Protein AF-A0A8J4RIU4-F1 (afdb_monomer_lite)

InterPro domains:
  IPR006687 Small GTPase superfamily, SAR1-type [PTHR45684] (23-136)
  IPR006689 Small GTPase superfamily, ARF/SAR type [PF00025] (23-135)
  IPR006689 Small GTPase superfamily, ARF/SAR type [PR00328] (21-46)
  IPR006689 Small GTPase superfamily, ARF/SAR type [PR00328] (109-133)
  IPR027417 P-loop containing nucleoside triphosphate hydrolase [G3DSA:3.40.50.300] (17-136)

Sequence (136 aa):
MLLPSIPYLIHGVLVIAQYFVLEVWRDYGAKMDAVVYIVDATRANEQFLRPRRDLNDLLSDEAFANLPFLILCTTQSFDYPEEELCSLLNLTNVTTGKDLLELAIANVHPLEVFVAEKYNTKEYLRGFRWLSHYIK

Structure (mmCIF, N/CA/C/O backbone):
data_AF-A0A8J4RIU4-F1
#
_entry.id   AF-A0A8J4RIU4-F1
#
loop_
_atom_site.group_PDB
_atom_site.id
_atom_site.type_symbol
_atom_site.label_atom_id
_atom_site.label_alt_id
_atom_site.label_comp_id
_atom_site.label_asym_id
_atom_site.label_entity_id
_atom_site.label_seq_id
_atom_site.pdbx_PDB_ins_code
_atom_site.Cartn_x
_atom_site.Cartn_y
_atom_site.Cartn_z
_atom_site.occupancy
_atom_site.B_iso_or_equiv
_atom_site.auth_seq_id
_atom_site.auth_comp_id
_atom_site.auth_asym_id
_atom_site.auth_atom_id
_atom_site.pdbx_PDB_model_num
ATOM 1 N N . MET A 1 1 ? -18.716 -1.366 3.163 1.00 42.16 1 MET A N 1
ATOM 2 C CA . MET A 1 1 ? -18.201 -1.843 1.865 1.00 42.16 1 MET A CA 1
ATOM 3 C C . MET A 1 1 ? -17.633 -3.237 2.084 1.00 42.16 1 MET A C 1
ATOM 5 O O . MET A 1 1 ? -16.804 -3.387 2.975 1.00 42.16 1 MET A O 1
ATOM 9 N N . LEU A 1 2 ? -18.168 -4.264 1.418 1.00 48.72 2 LEU A N 1
ATOM 10 C CA . LEU A 1 2 ? -17.555 -5.596 1.426 1.00 48.72 2 LEU A CA 1
ATOM 11 C C . LEU A 1 2 ? -16.359 -5.521 0.476 1.00 48.72 2 LEU A C 1
ATOM 13 O O . LEU A 1 2 ? -16.534 -5.111 -0.670 1.00 48.72 2 LEU A O 1
ATOM 17 N N . LEU A 1 3 ? -15.159 -5.823 0.968 1.00 52.50 3 LEU A N 1
ATOM 18 C CA . LEU A 1 3 ? -13.986 -5.916 0.105 1.00 52.50 3 LEU A CA 1
ATOM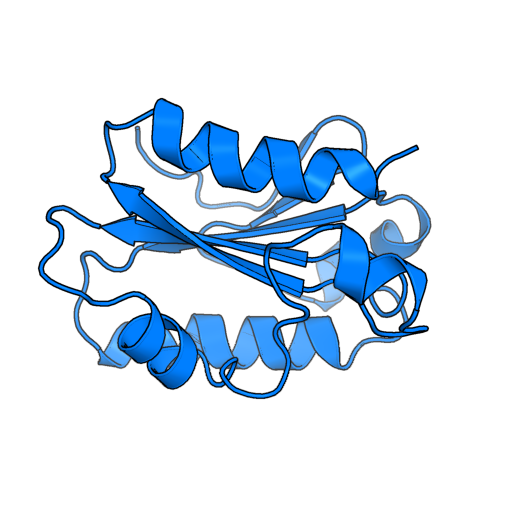 19 C C . LEU A 1 3 ? -14.227 -7.065 -0.890 1.00 52.50 3 LEU A C 1
ATOM 21 O O . LEU A 1 3 ? -14.633 -8.148 -0.456 1.00 52.50 3 LEU A O 1
ATOM 25 N N . PRO A 1 4 ? -14.059 -6.847 -2.202 1.00 52.06 4 PRO A N 1
ATOM 26 C CA . PRO A 1 4 ? -14.248 -7.903 -3.187 1.00 52.06 4 PRO A CA 1
ATOM 27 C C . PRO A 1 4 ? -13.210 -9.016 -2.980 1.00 52.06 4 PRO A C 1
ATOM 29 O O . PRO A 1 4 ? -12.050 -8.759 -2.666 1.00 52.06 4 PRO A O 1
ATOM 32 N N . SER A 1 5 ? -13.638 -10.266 -3.154 1.00 57.66 5 SER A N 1
ATOM 33 C CA . SER A 1 5 ? -12.817 -11.456 -2.883 1.00 57.66 5 SER A CA 1
ATOM 34 C C . SER A 1 5 ? -11.766 -11.765 -3.957 1.00 57.66 5 SER A C 1
ATOM 36 O O . SER A 1 5 ? -10.950 -12.660 -3.756 1.00 57.66 5 SER A O 1
ATOM 38 N N . ILE A 1 6 ? -11.788 -11.059 -5.091 1.00 67.69 6 ILE A N 1
ATOM 39 C CA . ILE A 1 6 ? -10.930 -11.306 -6.260 1.00 67.69 6 ILE A CA 1
ATOM 40 C C . ILE A 1 6 ? -10.153 -10.018 -6.565 1.00 67.69 6 ILE A C 1
ATOM 42 O O . ILE A 1 6 ? -10.779 -8.954 -6.539 1.00 67.69 6 ILE A O 1
ATOM 46 N N . PRO A 1 7 ? -8.837 -10.078 -6.861 1.00 75.00 7 PRO A N 1
ATOM 47 C CA . PRO A 1 7 ? -8.100 -8.906 -7.310 1.00 75.00 7 PRO A CA 1
ATOM 48 C C . PRO A 1 7 ? -8.664 -8.362 -8.625 1.00 75.00 7 PRO A C 1
ATOM 50 O O . PRO A 1 7 ? -9.202 -9.110 -9.444 1.00 75.00 7 PRO A O 1
ATOM 53 N N . TYR A 1 8 ? -8.556 -7.057 -8.836 1.00 80.25 8 TYR A N 1
ATOM 54 C CA . TYR A 1 8 ? -9.084 -6.406 -10.033 1.00 80.25 8 TYR A CA 1
ATOM 55 C C . TYR A 1 8 ? -8.164 -5.281 -10.500 1.00 80.25 8 TYR A C 1
ATOM 57 O O . TYR A 1 8 ? -7.464 -4.654 -9.705 1.00 80.25 8 TYR A O 1
ATOM 65 N N . LEU A 1 9 ? -8.175 -5.040 -11.812 1.00 75.88 9 LEU A N 1
ATOM 66 C CA . LEU A 1 9 ? -7.394 -3.993 -12.458 1.00 75.88 9 LEU A CA 1
ATOM 67 C C . LEU A 1 9 ? -8.271 -2.748 -12.649 1.00 75.88 9 LEU A C 1
ATOM 69 O O . LEU A 1 9 ? -9.304 -2.818 -13.316 1.00 75.88 9 LEU A O 1
ATOM 73 N N . ILE A 1 10 ? -7.860 -1.607 -12.099 1.00 80.06 10 ILE A N 1
ATOM 74 C CA . ILE A 1 10 ? -8.480 -0.302 -12.365 1.00 80.06 10 ILE A CA 1
ATOM 75 C C . ILE A 1 10 ? -7.431 0.596 -12.996 1.00 80.06 10 ILE A C 1
ATOM 77 O O . ILE A 1 10 ? -6.504 1.000 -12.309 1.00 80.06 10 ILE A O 1
ATOM 81 N N . HIS A 1 11 ? -7.600 0.941 -14.276 1.00 81.19 11 HIS A N 1
ATOM 82 C CA . HIS A 1 11 ? -6.711 1.879 -14.979 1.00 81.19 11 HIS A CA 1
ATOM 83 C C . HIS A 1 11 ? -5.214 1.560 -14.766 1.00 81.19 11 HIS A C 1
ATOM 85 O O . HIS A 1 11 ? -4.457 2.436 -14.378 1.00 81.19 11 HIS A O 1
ATOM 91 N N . GLY A 1 12 ? -4.816 0.291 -14.929 1.00 78.81 12 GLY A N 1
ATOM 92 C CA . GLY A 1 12 ? -3.423 -0.145 -14.735 1.00 78.81 12 GLY A CA 1
ATOM 93 C C . GLY A 1 12 ? -3.008 -0.400 -13.279 1.00 78.81 12 GLY A C 1
ATOM 94 O O . GLY A 1 12 ? -1.948 -0.964 -13.035 1.00 78.81 12 GLY A O 1
ATOM 95 N N . VAL A 1 13 ? -3.851 -0.091 -12.293 1.00 82.62 13 VAL A N 1
ATOM 96 C CA . VAL A 1 13 ? -3.585 -0.383 -10.877 1.00 82.62 13 VAL A CA 1
ATOM 97 C C . VAL A 1 13 ? -4.179 -1.733 -10.490 1.00 82.62 13 VAL A C 1
ATOM 99 O O . VAL A 1 13 ? -5.387 -1.948 -10.635 1.00 82.62 13 VAL A O 1
ATOM 102 N N . LEU A 1 14 ? -3.350 -2.636 -9.962 1.00 84.06 14 LEU A N 1
ATOM 103 C CA . LEU A 1 14 ? -3.808 -3.901 -9.387 1.00 84.06 14 LEU A CA 1
ATOM 104 C C . LEU A 1 14 ? -4.245 -3.695 -7.940 1.00 84.06 14 LEU A C 1
ATOM 106 O O . LEU A 1 14 ? -3.421 -3.359 -7.094 1.00 84.06 14 LEU A O 1
ATOM 110 N N . VAL A 1 15 ? -5.518 -3.948 -7.638 1.00 83.50 15 VAL A N 1
ATOM 111 C CA . VAL A 1 15 ? -6.039 -3.898 -6.267 1.00 83.50 15 VAL A CA 1
ATOM 112 C C . VAL A 1 15 ? -6.263 -5.312 -5.738 1.00 83.50 15 VAL A C 1
ATOM 114 O O . VAL A 1 15 ? -7.016 -6.086 -6.329 1.00 83.50 15 VAL A O 1
ATOM 117 N N . ILE A 1 16 ? -5.636 -5.640 -4.608 1.00 82.50 16 ILE A N 1
ATOM 118 C CA . ILE A 1 16 ? -5.697 -6.940 -3.924 1.00 82.50 16 ILE A CA 1
ATOM 119 C C . ILE A 1 16 ? -6.322 -6.729 -2.543 1.00 82.50 16 ILE A C 1
ATOM 121 O O . ILE A 1 16 ? -5.920 -5.809 -1.845 1.00 82.50 16 ILE A O 1
ATOM 125 N N . ALA A 1 17 ? -7.287 -7.555 -2.123 1.00 72.31 17 ALA A N 1
ATOM 126 C CA . ALA A 1 17 ? -7.966 -7.357 -0.831 1.00 72.31 17 ALA A CA 1
ATOM 127 C C . ALA A 1 17 ? -8.156 -8.610 0.044 1.00 72.31 17 ALA A C 1
ATOM 129 O O . ALA A 1 17 ? -8.502 -8.478 1.216 1.00 72.31 17 ALA A O 1
ATOM 130 N N . GLN A 1 18 ? -7.966 -9.823 -0.489 1.00 67.56 18 GLN A N 1
ATOM 131 C CA . GLN A 1 18 ? -8.096 -11.066 0.291 1.00 67.56 18 GLN A CA 1
ATOM 132 C C . GLN A 1 18 ? -7.190 -12.180 -0.222 1.00 67.56 18 GLN A C 1
ATOM 134 O O . GLN A 1 18 ? -6.378 -12.702 0.535 1.00 67.56 18 GLN A O 1
ATOM 139 N N . TYR A 1 19 ? -7.375 -12.567 -1.487 1.00 69.12 19 TYR A N 1
ATOM 140 C CA . TYR A 1 19 ? -6.678 -13.691 -2.097 1.00 69.12 19 TYR A CA 1
ATOM 141 C C . TYR A 1 19 ? -5.853 -13.213 -3.276 1.00 69.12 19 TYR A C 1
ATOM 143 O O . TYR A 1 19 ? -6.395 -12.680 -4.245 1.00 69.12 19 TYR A O 1
ATOM 151 N N . PHE A 1 20 ? -4.551 -13.452 -3.199 1.00 78.12 20 PHE A N 1
ATOM 152 C CA . PHE A 1 20 ? -3.642 -13.284 -4.312 1.00 78.12 20 PHE A CA 1
ATOM 153 C C . PHE A 1 20 ? -3.067 -14.640 -4.725 1.00 78.12 20 PHE A C 1
ATOM 155 O O . PHE A 1 20 ? -2.794 -15.503 -3.893 1.00 78.12 20 PHE A O 1
ATOM 162 N N . VAL A 1 21 ? -2.921 -14.840 -6.032 1.00 78.94 21 VAL A N 1
ATOM 163 C CA . VAL A 1 21 ? -2.259 -16.012 -6.611 1.00 78.94 21 VAL A CA 1
ATOM 164 C C . VAL A 1 21 ? -1.284 -15.482 -7.649 1.00 78.94 21 VAL A C 1
ATOM 166 O O . VAL A 1 21 ? -1.703 -15.098 -8.740 1.00 78.94 21 VAL A O 1
ATOM 169 N N . LEU A 1 22 ? -0.0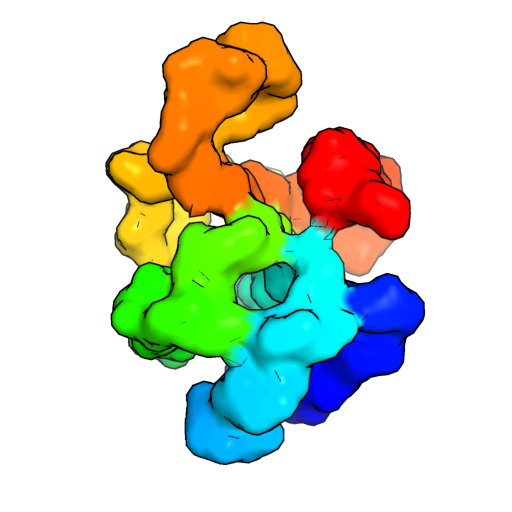01 -15.427 -7.290 1.00 79.12 22 LEU A N 1
ATOM 170 C CA . LEU A 1 22 ? 1.049 -14.782 -8.086 1.00 79.12 22 LEU A CA 1
ATOM 171 C C . LEU A 1 22 ? 1.073 -15.263 -9.541 1.00 79.12 22 LEU A C 1
ATOM 173 O O . LEU A 1 22 ? 1.135 -14.446 -10.454 1.00 79.12 22 LEU A O 1
ATOM 177 N N . GLU A 1 23 ? 0.920 -16.569 -9.762 1.00 79.50 23 GLU A N 1
ATOM 178 C CA . GLU A 1 23 ? 0.933 -17.179 -11.098 1.00 79.50 23 GLU A CA 1
ATOM 179 C C . GLU A 1 23 ? -0.140 -16.617 -12.042 1.00 79.50 23 GLU A C 1
ATOM 181 O O . GLU A 1 23 ? 0.088 -16.537 -13.243 1.00 79.50 23 GLU A O 1
ATOM 186 N N . VAL A 1 24 ? -1.294 -16.188 -11.518 1.00 79.44 24 VAL A N 1
ATOM 187 C CA . VAL A 1 24 ? -2.398 -15.648 -12.333 1.00 79.44 24 VAL A CA 1
ATOM 188 C C . VAL A 1 24 ? -2.111 -14.220 -12.799 1.00 79.44 24 VAL A C 1
ATOM 190 O O . VAL A 1 24 ? -2.552 -13.810 -13.871 1.00 79.44 24 VAL A O 1
ATOM 193 N N . TRP A 1 25 ? -1.393 -13.448 -11.984 1.00 78.44 25 TRP A N 1
ATOM 194 C CA . TRP A 1 25 ? -1.216 -12.008 -12.181 1.00 78.44 25 TRP A CA 1
ATOM 195 C C . TRP A 1 25 ? 0.170 -11.631 -12.700 1.00 78.44 25 TRP A C 1
ATOM 197 O O . TRP A 1 25 ? 0.341 -10.511 -13.178 1.00 78.44 25 TRP A O 1
ATOM 207 N N . ARG A 1 26 ? 1.132 -12.560 -12.665 1.00 80.19 26 ARG A N 1
ATOM 208 C CA . ARG A 1 26 ? 2.510 -12.362 -13.132 1.00 80.19 26 ARG A CA 1
ATOM 209 C C . ARG A 1 26 ? 2.572 -11.801 -14.555 1.00 80.19 26 ARG A C 1
ATOM 211 O O . ARG A 1 26 ? 3.262 -10.813 -14.787 1.00 80.19 26 ARG A O 1
ATOM 218 N N . ASP A 1 27 ? 1.784 -12.349 -15.479 1.00 81.44 27 ASP A N 1
ATOM 219 C CA . ASP A 1 27 ? 1.762 -11.915 -16.889 1.00 81.44 27 ASP A CA 1
ATOM 220 C 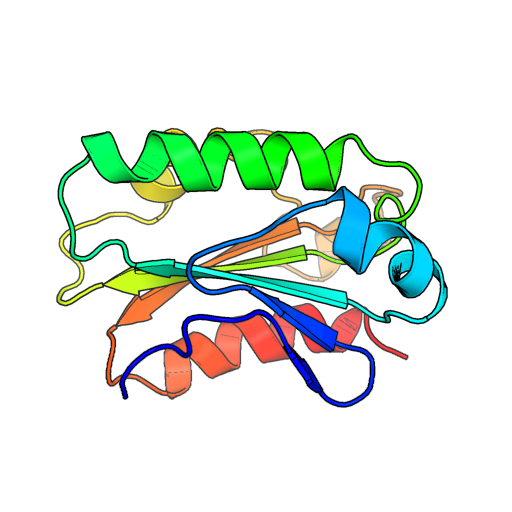C . ASP A 1 27 ? 1.238 -10.481 -17.087 1.00 81.44 27 ASP A C 1
ATOM 222 O O . ASP A 1 27 ? 1.408 -9.881 -18.153 1.00 81.44 27 ASP A O 1
ATOM 226 N N . TYR A 1 28 ? 0.587 -9.918 -16.068 1.00 74.00 28 TYR A N 1
ATOM 227 C CA . TYR A 1 28 ? 0.061 -8.562 -16.102 1.00 74.00 28 TYR A CA 1
ATOM 228 C C . TYR A 1 28 ? 0.999 -7.533 -15.466 1.00 74.00 28 TYR A C 1
ATOM 230 O O . TYR A 1 28 ? 0.769 -6.346 -15.685 1.00 74.00 28 TYR A O 1
ATOM 238 N N . GLY A 1 29 ? 2.057 -7.945 -14.752 1.00 72.56 29 GLY A N 1
ATOM 239 C CA . GLY A 1 29 ? 2.971 -7.028 -14.055 1.00 72.56 29 GLY A CA 1
ATOM 240 C C . GLY A 1 29 ? 3.560 -5.952 -14.976 1.00 72.56 29 GLY A C 1
ATOM 241 O O . GLY A 1 29 ? 3.528 -4.771 -14.654 1.00 72.56 29 GLY A O 1
ATOM 242 N N . ALA A 1 30 ? 3.947 -6.323 -16.202 1.00 75.62 30 ALA A N 1
ATOM 243 C CA . ALA A 1 30 ? 4.476 -5.384 -17.200 1.00 75.62 30 ALA A CA 1
ATOM 244 C C . ALA A 1 30 ? 3.453 -4.360 -17.741 1.00 75.62 30 ALA A C 1
ATOM 246 O O . ALA A 1 30 ? 3.836 -3.423 -18.439 1.00 75.62 30 ALA A O 1
ATOM 247 N N . LYS A 1 31 ? 2.153 -4.557 -17.484 1.00 81.19 31 LYS A N 1
ATOM 248 C CA . LYS A 1 31 ? 1.060 -3.658 -17.899 1.00 81.19 31 LYS A CA 1
ATOM 249 C C . LYS A 1 31 ? 0.500 -2.843 -16.736 1.00 81.19 31 LYS A C 1
ATOM 251 O O . LYS A 1 31 ? -0.459 -2.102 -16.941 1.00 81.19 31 LYS A O 1
ATOM 256 N N . MET A 1 32 ? 1.013 -3.062 -15.530 1.00 86.00 32 MET A N 1
ATOM 257 C CA . MET A 1 32 ? 0.551 -2.380 -14.335 1.00 86.00 32 MET A CA 1
ATOM 258 C C . MET A 1 32 ? 1.383 -1.132 -14.089 1.00 86.00 32 MET A C 1
ATOM 260 O O . MET A 1 32 ? 2.578 -1.110 -14.364 1.00 86.00 32 MET A O 1
ATOM 264 N N . ASP A 1 33 ? 0.737 -0.118 -13.533 1.00 87.88 33 ASP A N 1
ATOM 265 C CA . ASP A 1 33 ? 1.384 1.123 -13.115 1.00 87.88 33 ASP A CA 1
ATOM 266 C C . ASP A 1 33 ? 1.649 1.137 -11.604 1.00 87.88 33 ASP A C 1
ATOM 268 O O . ASP A 1 33 ? 2.499 1.886 -11.132 1.00 87.88 33 ASP A O 1
ATOM 272 N N . ALA A 1 34 ? 0.918 0.320 -10.833 1.00 90.81 34 ALA A N 1
ATOM 273 C CA . ALA A 1 34 ? 1.035 0.223 -9.379 1.00 90.81 34 ALA A CA 1
ATOM 274 C C . ALA A 1 34 ? 0.329 -1.015 -8.803 1.00 90.81 34 ALA A C 1
ATOM 276 O O . ALA A 1 34 ? -0.592 -1.571 -9.414 1.00 90.81 34 ALA A O 1
ATOM 277 N N . VAL A 1 35 ? 0.687 -1.367 -7.565 1.00 91.56 35 VAL A N 1
ATOM 278 C CA . VAL A 1 35 ? -0.014 -2.368 -6.750 1.00 91.56 35 VAL A CA 1
ATOM 279 C C . VAL A 1 35 ? -0.596 -1.712 -5.499 1.00 91.56 35 VAL A C 1
ATOM 281 O O . VAL A 1 35 ? 0.090 -1.005 -4.765 1.00 91.56 35 VAL A O 1
ATOM 284 N N . VAL A 1 36 ? -1.873 -1.976 -5.228 1.00 92.75 36 VAL A N 1
ATOM 285 C CA . VAL A 1 36 ? -2.562 -1.597 -3.992 1.00 92.75 36 VAL A CA 1
ATOM 286 C C . VAL A 1 36 ? -2.986 -2.865 -3.264 1.00 92.75 36 VAL A C 1
ATOM 288 O O . VAL A 1 36 ? -3.841 -3.606 -3.746 1.00 92.75 36 VAL A O 1
ATOM 291 N N . TYR A 1 37 ? -2.423 -3.107 -2.085 1.00 91.69 37 TYR A N 1
ATOM 292 C CA . TYR A 1 37 ? -2.744 -4.267 -1.258 1.00 91.69 37 TYR A CA 1
ATOM 293 C C . TYR A 1 37 ? -3.524 -3.832 -0.016 1.00 91.69 37 TYR A C 1
ATOM 295 O O . TYR A 1 37 ? -3.022 -3.090 0.823 1.00 91.69 37 TYR A O 1
ATOM 303 N N . ILE A 1 38 ? -4.758 -4.300 0.125 1.00 89.50 38 ILE A N 1
ATOM 304 C CA . ILE A 1 38 ? -5.655 -3.969 1.231 1.00 89.50 38 ILE A CA 1
ATOM 305 C C . ILE A 1 38 ? -5.616 -5.101 2.256 1.00 89.50 38 ILE A C 1
ATOM 307 O O . ILE A 1 38 ? -5.958 -6.244 1.955 1.00 89.50 38 ILE A O 1
ATOM 311 N N . VAL A 1 39 ? -5.233 -4.766 3.484 1.00 88.38 39 VAL A N 1
ATOM 312 C CA . VAL A 1 39 ? -5.224 -5.672 4.634 1.00 88.38 39 VAL A CA 1
ATOM 313 C C . VAL A 1 39 ? -6.401 -5.327 5.537 1.00 88.38 39 VAL A C 1
ATOM 315 O O . VAL A 1 39 ? -6.517 -4.202 6.016 1.00 88.38 39 VAL A O 1
ATOM 318 N N . ASP A 1 40 ? -7.272 -6.296 5.806 1.00 86.31 40 ASP A N 1
ATOM 319 C CA . ASP A 1 40 ? -8.293 -6.160 6.845 1.00 86.31 40 ASP A CA 1
ATOM 320 C C . ASP A 1 40 ? -7.660 -6.424 8.224 1.00 86.31 40 ASP A C 1
ATOM 322 O O . ASP A 1 40 ? -7.541 -7.569 8.660 1.00 86.31 40 ASP A O 1
ATOM 326 N N . ALA A 1 41 ? -7.250 -5.352 8.906 1.00 83.19 41 ALA A N 1
ATOM 327 C CA . ALA A 1 41 ? -6.661 -5.381 10.245 1.00 83.19 41 ALA A CA 1
ATOM 328 C C . ALA A 1 41 ? -7.723 -5.419 11.362 1.00 83.19 41 ALA A C 1
ATOM 330 O O . ALA A 1 41 ? -7.412 -5.244 12.535 1.00 83.19 41 ALA A O 1
ATOM 331 N N . THR A 1 42 ? -8.995 -5.660 11.027 1.00 77.06 42 THR A N 1
ATOM 332 C CA . THR A 1 42 ? -10.074 -5.814 12.019 1.00 77.06 42 THR A CA 1
ATOM 333 C C . THR A 1 42 ? -10.156 -7.217 12.620 1.00 77.06 42 THR A C 1
ATOM 335 O O . THR A 1 42 ? -11.028 -7.497 13.445 1.00 77.06 42 THR A O 1
ATOM 338 N N . ARG A 1 43 ? -9.286 -8.128 12.174 1.00 66.62 43 ARG A N 1
ATOM 339 C CA . ARG A 1 43 ? -9.351 -9.562 12.458 1.00 66.62 43 ARG A CA 1
ATOM 340 C C . ARG A 1 43 ? -8.082 -10.028 13.182 1.00 66.62 43 ARG A C 1
ATOM 342 O O . ARG A 1 43 ? -7.038 -9.396 13.092 1.00 66.62 43 ARG A O 1
ATOM 349 N N . ALA A 1 44 ? -8.192 -11.141 13.910 1.00 62.47 44 ALA A N 1
ATOM 350 C CA . ALA A 1 44 ? -7.143 -11.676 14.784 1.00 62.47 44 ALA A CA 1
ATOM 351 C C . ALA A 1 44 ? -5.762 -11.833 14.108 1.00 62.47 44 ALA A C 1
ATOM 353 O O . ALA A 1 44 ? -5.676 -12.174 12.927 1.00 62.47 44 ALA A O 1
ATOM 354 N N . ASN A 1 45 ? -4.694 -11.695 14.906 1.00 63.94 45 ASN A N 1
ATOM 355 C CA . ASN A 1 45 ? -3.285 -11.684 14.480 1.00 63.94 45 ASN A CA 1
ATOM 356 C C . ASN A 1 45 ? -2.857 -12.862 13.579 1.00 63.94 45 ASN A C 1
ATOM 358 O O . ASN A 1 45 ? -1.997 -12.702 12.716 1.00 63.94 45 ASN A O 1
ATOM 362 N N . GLU A 1 46 ? -3.467 -14.041 13.724 1.00 63.66 46 GLU A N 1
ATOM 363 C CA . GLU A 1 46 ? -3.159 -15.225 12.902 1.00 63.66 46 GLU A CA 1
ATOM 364 C C . GLU A 1 46 ? -3.450 -15.010 11.405 1.00 63.66 46 GLU A C 1
ATOM 366 O O . GLU A 1 46 ? -2.885 -15.690 10.546 1.00 63.66 46 GLU A O 1
ATOM 371 N N . GLN A 1 47 ? -4.288 -14.027 11.066 1.00 69.75 47 GLN A N 1
ATOM 372 C CA . GLN A 1 47 ? -4.661 -13.719 9.686 1.00 69.75 47 GLN A CA 1
ATOM 373 C C . GLN A 1 47 ? -3.623 -12.866 8.948 1.00 69.75 47 GLN A C 1
ATOM 375 O O . GLN A 1 47 ? -3.706 -12.776 7.727 1.00 69.75 47 GLN A O 1
ATOM 380 N N . PHE A 1 48 ? -2.599 -12.338 9.631 1.00 79.88 48 PHE A N 1
ATOM 381 C CA . PHE A 1 48 ? -1.490 -11.613 8.992 1.00 79.88 48 PHE A CA 1
ATOM 382 C C . PHE A 1 48 ? -0.474 -12.541 8.309 1.00 79.88 48 PHE A C 1
ATOM 384 O O . PHE A 1 48 ? 0.318 -12.083 7.490 1.00 79.88 48 PHE A O 1
ATOM 391 N N . LEU A 1 49 ? -0.516 -13.855 8.569 1.00 83.75 49 LEU A N 1
ATOM 392 C CA . LEU A 1 49 ? 0.387 -14.820 7.926 1.00 83.75 49 LEU A CA 1
ATOM 393 C C . LEU A 1 49 ? 0.215 -14.879 6.403 1.00 83.75 49 LEU A C 1
ATOM 395 O O . LEU A 1 49 ? 1.201 -15.048 5.688 1.00 83.75 49 LEU A O 1
ATOM 399 N N . ARG A 1 50 ? -1.020 -14.736 5.905 1.00 84.56 50 ARG A N 1
ATOM 400 C CA . ARG A 1 50 ? -1.286 -14.702 4.461 1.00 84.56 50 ARG A CA 1
ATOM 401 C C . ARG A 1 50 ? -0.799 -13.404 3.815 1.00 84.56 50 ARG A C 1
ATOM 403 O O . ARG A 1 50 ? 0.061 -13.516 2.953 1.00 84.56 50 ARG A O 1
ATOM 410 N N . PRO A 1 51 ? -1.227 -12.205 4.265 1.00 87.62 51 PRO A N 1
ATOM 411 C CA . PRO A 1 51 ? -0.684 -10.942 3.776 1.00 87.62 51 PRO A CA 1
ATOM 412 C C . PRO A 1 51 ? 0.842 -10.894 3.781 1.00 87.62 51 PRO A C 1
ATOM 414 O O . PRO A 1 51 ? 1.427 -10.465 2.800 1.00 87.62 51 PRO A O 1
ATOM 417 N N . ARG A 1 52 ? 1.502 -11.404 4.831 1.00 89.00 52 ARG A N 1
ATOM 418 C CA . ARG A 1 52 ? 2.970 -11.514 4.862 1.00 89.00 52 ARG A CA 1
ATOM 419 C C . ARG A 1 52 ? 3.530 -12.348 3.716 1.00 89.00 52 ARG A C 1
ATOM 421 O O . ARG A 1 52 ? 4.495 -11.932 3.088 1.00 89.00 52 ARG A O 1
ATOM 428 N N . ARG A 1 53 ? 2.968 -13.538 3.482 1.00 88.88 53 ARG A N 1
ATOM 429 C CA . ARG A 1 53 ? 3.423 -14.428 2.409 1.00 88.88 53 ARG A CA 1
ATOM 430 C C . ARG A 1 53 ? 3.191 -13.782 1.049 1.00 88.88 53 ARG A C 1
ATOM 432 O O . ARG A 1 53 ? 4.128 -13.687 0.271 1.00 88.88 53 ARG A O 1
ATOM 439 N N . ASP A 1 54 ? 1.976 -13.304 0.808 1.00 89.00 54 ASP A N 1
ATOM 440 C CA . ASP A 1 54 ? 1.583 -12.732 -0.476 1.00 89.00 54 ASP A CA 1
ATOM 441 C C . ASP A 1 54 ? 2.434 -11.493 -0.800 1.00 89.00 54 ASP A C 1
ATOM 443 O O . ASP A 1 54 ? 2.908 -11.351 -1.923 1.00 89.00 54 ASP A O 1
ATOM 447 N N . LEU A 1 55 ? 2.700 -10.634 0.193 1.00 90.25 55 LEU A N 1
ATOM 448 C CA . LEU A 1 55 ? 3.595 -9.485 0.041 1.00 90.25 55 LEU A CA 1
ATOM 449 C C . LEU A 1 55 ? 5.046 -9.905 -0.191 1.00 90.25 55 LEU A C 1
ATOM 451 O O . LEU A 1 55 ? 5.697 -9.338 -1.058 1.00 90.25 55 LEU A O 1
ATOM 455 N N . ASN A 1 56 ? 5.557 -10.902 0.530 1.00 90.62 56 ASN A N 1
ATOM 456 C CA . ASN A 1 56 ? 6.911 -11.401 0.298 1.00 90.62 56 ASN A CA 1
ATOM 457 C C . ASN A 1 56 ? 7.079 -11.957 -1.126 1.00 90.62 56 ASN A C 1
ATOM 459 O O . ASN A 1 56 ? 8.089 -11.689 -1.774 1.00 90.62 56 ASN A O 1
ATOM 463 N N . ASP A 1 57 ? 6.085 -12.699 -1.612 1.00 90.25 57 ASP A N 1
ATOM 464 C CA . ASP A 1 57 ? 6.079 -13.272 -2.957 1.00 90.25 57 ASP A CA 1
ATOM 465 C C . ASP A 1 57 ? 5.980 -12.173 -4.028 1.00 90.25 57 ASP A C 1
ATOM 467 O O . ASP A 1 57 ? 6.711 -12.215 -5.014 1.00 90.25 57 ASP A O 1
ATOM 471 N N . LEU A 1 58 ? 5.138 -11.155 -3.811 1.00 89.31 58 LEU A N 1
ATOM 472 C CA . LEU A 1 58 ? 5.020 -9.985 -4.688 1.00 89.31 58 LEU A CA 1
ATOM 473 C C . LEU A 1 58 ? 6.318 -9.174 -4.766 1.00 89.31 58 LEU A C 1
ATOM 475 O O . LEU A 1 58 ? 6.764 -8.842 -5.858 1.00 89.31 58 LEU A O 1
ATOM 479 N N . LEU A 1 59 ? 6.922 -8.860 -3.618 1.00 88.44 59 LEU A N 1
ATOM 480 C CA . LEU A 1 59 ? 8.126 -8.026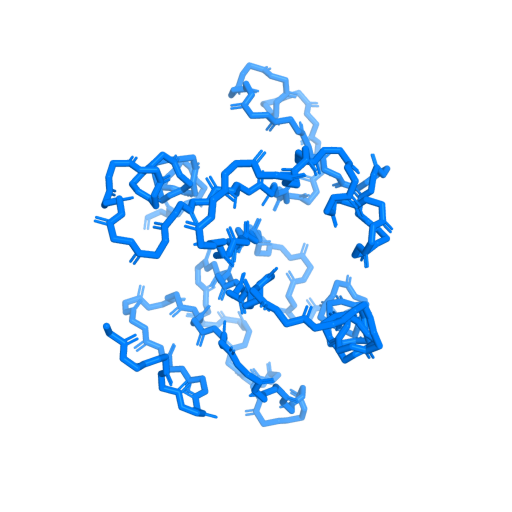 -3.545 1.00 88.44 59 LEU A CA 1
ATOM 481 C C . LEU A 1 59 ? 9.379 -8.743 -4.062 1.00 88.44 59 LEU A C 1
ATOM 483 O O . LEU A 1 59 ? 10.344 -8.087 -4.443 1.00 88.44 59 LEU A O 1
ATOM 487 N N . SER A 1 60 ? 9.372 -10.078 -4.075 1.00 89.12 60 SER A N 1
ATOM 488 C CA . SER A 1 60 ? 10.480 -10.887 -4.599 1.00 89.12 60 SER A CA 1
ATOM 489 C C . SER A 1 60 ? 10.368 -11.172 -6.102 1.00 89.12 60 SER A C 1
ATOM 491 O O . SER A 1 60 ? 11.325 -11.676 -6.689 1.00 89.12 60 SER A O 1
ATOM 493 N N . ASP A 1 61 ? 9.218 -10.909 -6.729 1.00 89.56 61 ASP A N 1
ATOM 494 C CA . ASP A 1 61 ? 8.978 -11.232 -8.137 1.00 89.56 61 ASP A CA 1
ATOM 495 C C . ASP A 1 61 ? 9.387 -10.063 -9.052 1.00 89.56 61 ASP A C 1
ATOM 497 O O . ASP A 1 61 ? 8.939 -8.921 -8.911 1.00 89.56 61 ASP A O 1
ATOM 501 N N . GLU A 1 62 ? 10.247 -10.359 -10.028 1.00 87.62 62 GLU A N 1
ATOM 502 C CA . GLU A 1 62 ? 10.804 -9.377 -10.965 1.00 87.62 62 GLU A CA 1
ATOM 503 C C . GLU A 1 62 ? 9.728 -8.647 -11.781 1.00 87.62 62 GLU A C 1
ATOM 505 O O . GLU A 1 62 ? 9.935 -7.497 -12.175 1.00 87.62 62 GLU A O 1
ATOM 510 N N . ALA A 1 63 ? 8.562 -9.270 -12.000 1.00 86.56 63 ALA A N 1
ATOM 511 C CA . ALA A 1 63 ? 7.452 -8.651 -12.721 1.00 86.56 63 ALA A CA 1
ATOM 512 C C . ALA A 1 63 ? 6.871 -7.433 -11.984 1.00 86.56 63 ALA A C 1
ATOM 514 O O . ALA A 1 63 ? 6.249 -6.580 -12.620 1.00 86.56 63 ALA A O 1
ATOM 515 N N . PHE A 1 64 ? 7.083 -7.339 -10.668 1.00 88.00 64 PHE A N 1
ATOM 516 C CA . PHE A 1 64 ? 6.571 -6.263 -9.821 1.00 88.00 64 PHE A CA 1
ATOM 517 C C . PHE A 1 64 ? 7.676 -5.354 -9.269 1.00 88.00 64 PHE A C 1
ATOM 519 O O . PHE A 1 64 ? 7.365 -4.305 -8.716 1.00 88.00 64 PHE A O 1
ATOM 526 N N . ALA A 1 65 ? 8.955 -5.687 -9.469 1.00 84.19 65 ALA A N 1
ATOM 527 C CA . ALA A 1 65 ? 10.100 -5.002 -8.858 1.00 84.19 65 ALA A CA 1
ATOM 528 C C . ALA A 1 65 ? 10.218 -3.495 -9.172 1.00 84.19 65 ALA A C 1
ATOM 530 O O . ALA A 1 65 ? 10.870 -2.762 -8.432 1.00 84.19 65 ALA A O 1
ATOM 531 N N . ASN A 1 66 ? 9.590 -3.008 -10.245 1.00 83.12 66 ASN A N 1
ATOM 532 C CA . ASN A 1 66 ? 9.608 -1.587 -10.621 1.00 83.12 66 ASN A CA 1
ATOM 533 C C . ASN A 1 66 ? 8.303 -0.845 -10.293 1.00 83.12 66 ASN A C 1
ATOM 535 O O . ASN A 1 66 ? 8.201 0.349 -10.574 1.00 83.12 66 ASN A O 1
ATOM 539 N N . LEU A 1 67 ? 7.299 -1.536 -9.747 1.00 88.94 67 LEU A N 1
ATOM 540 C CA . LEU A 1 67 ? 5.995 -0.950 -9.459 1.00 88.94 67 LEU A CA 1
ATOM 541 C C . LEU A 1 67 ? 5.974 -0.346 -8.055 1.00 88.94 67 LEU A C 1
ATOM 543 O O . LEU A 1 67 ? 6.510 -0.952 -7.137 1.00 88.94 67 LEU A O 1
ATOM 547 N N . PRO A 1 68 ? 5.327 0.805 -7.843 1.00 91.69 68 PRO A N 1
ATOM 548 C CA . PRO A 1 68 ? 5.073 1.311 -6.506 1.00 91.69 68 PRO A CA 1
ATOM 549 C C . PRO A 1 68 ? 4.003 0.464 -5.793 1.00 91.69 68 PRO A C 1
ATOM 551 O O . PRO A 1 68 ? 2.979 0.096 -6.382 1.00 91.69 68 PRO A O 1
ATOM 554 N N . PHE A 1 69 ? 4.223 0.198 -4.505 1.00 92.81 69 PHE A N 1
ATOM 555 C CA . PHE A 1 69 ? 3.328 -0.564 -3.636 1.00 92.81 69 PHE A CA 1
ATOM 556 C C . PHE A 1 69 ? 2.677 0.335 -2.586 1.00 92.81 69 PHE A C 1
ATOM 558 O O . PHE A 1 69 ? 3.338 0.942 -1.747 1.00 92.81 69 PHE A O 1
ATOM 565 N N . LEU A 1 70 ? 1.349 0.364 -2.582 1.00 93.94 70 LEU A N 1
ATOM 566 C CA . LEU A 1 70 ? 0.560 0.984 -1.526 1.00 93.94 70 LEU A CA 1
ATOM 567 C C . LEU A 1 70 ? -0.123 -0.098 -0.690 1.00 93.94 70 LEU A C 1
ATOM 569 O O . LEU A 1 70 ? -0.978 -0.826 -1.193 1.00 93.94 70 LEU A O 1
ATOM 573 N N . ILE A 1 71 ? 0.194 -0.164 0.601 1.00 93.50 71 ILE A N 1
ATOM 574 C CA . ILE A 1 71 ? -0.453 -1.083 1.541 1.00 93.50 71 ILE A CA 1
ATOM 575 C C . ILE A 1 71 ? -1.481 -0.314 2.375 1.00 93.50 71 ILE A C 1
ATOM 577 O O . ILE A 1 71 ? -1.142 0.646 3.065 1.00 93.50 71 ILE A O 1
ATOM 581 N N . LEU A 1 72 ? -2.747 -0.726 2.317 1.00 92.38 72 LEU A N 1
ATOM 582 C CA . LEU A 1 72 ? -3.861 -0.094 3.026 1.00 92.38 72 LEU A CA 1
ATOM 583 C C . LEU A 1 72 ? -4.373 -1.011 4.134 1.00 92.38 72 LEU A C 1
ATOM 585 O O . LEU A 1 72 ? -5.089 -1.977 3.872 1.00 92.38 72 LEU A O 1
ATOM 589 N N . CYS A 1 73 ? -4.054 -0.686 5.380 1.00 91.31 73 CYS A N 1
ATOM 590 C CA . CYS A 1 73 ? -4.540 -1.413 6.545 1.00 91.31 73 CYS A CA 1
ATOM 591 C C . CYS A 1 73 ? -5.871 -0.821 7.018 1.00 91.31 73 CYS A C 1
ATOM 593 O O . CYS A 1 73 ? -5.924 0.300 7.520 1.00 91.31 73 CYS A O 1
ATOM 595 N N . THR A 1 74 ? -6.952 -1.581 6.858 1.00 89.19 74 THR A N 1
ATOM 596 C CA . THR A 1 74 ? -8.300 -1.185 7.277 1.00 89.19 74 THR A CA 1
ATOM 597 C C . THR A 1 74 ? -8.571 -1.602 8.720 1.00 89.19 74 THR A C 1
ATOM 599 O O . THR A 1 74 ? -8.519 -2.794 9.019 1.00 89.19 74 THR A O 1
ATOM 602 N N . THR A 1 75 ? -8.930 -0.664 9.599 1.00 87.50 75 THR A N 1
ATOM 603 C CA . THR A 1 75 ? -9.265 -0.934 11.014 1.00 87.50 75 THR A CA 1
ATOM 604 C C . THR A 1 75 ? -10.722 -0.559 11.354 1.00 87.50 75 THR A C 1
ATOM 606 O O . THR A 1 75 ? -11.414 0.092 10.562 1.00 87.50 75 THR A O 1
ATOM 609 N N . GLN A 1 76 ? -11.233 -1.009 12.515 1.00 80.19 76 GLN A N 1
ATOM 610 C CA . GLN A 1 76 ? -12.526 -0.542 13.070 1.00 80.19 76 GLN A CA 1
ATOM 611 C C . GLN A 1 76 ? -12.353 0.652 14.019 1.00 80.19 76 GLN A C 1
ATOM 613 O O . GLN A 1 76 ? -13.324 1.360 14.269 1.00 80.19 76 GLN A O 1
ATOM 618 N N . SER A 1 77 ? -11.137 0.844 14.530 1.00 70.62 77 SER A N 1
ATOM 619 C CA . SER A 1 77 ? -10.720 1.868 15.491 1.00 70.62 77 SER A CA 1
ATOM 620 C C . SER A 1 77 ? -9.205 2.098 15.366 1.00 70.62 77 SER A C 1
ATOM 622 O O . SER A 1 77 ? -8.486 1.264 14.803 1.00 70.62 77 SER A O 1
ATOM 624 N N . PHE A 1 78 ? -8.698 3.204 15.915 1.00 65.25 78 PHE A N 1
ATOM 625 C CA . PHE A 1 78 ? -7.262 3.528 15.991 1.00 65.25 78 PHE A CA 1
ATOM 626 C C . PHE A 1 78 ? -6.468 2.696 17.017 1.00 65.25 78 PHE A C 1
ATOM 628 O O . PHE A 1 78 ? -5.380 3.099 17.422 1.00 65.25 78 PHE A O 1
ATOM 635 N N . ASP A 1 79 ? -6.976 1.539 17.444 1.00 68.94 79 ASP A N 1
ATOM 636 C CA . ASP A 1 79 ? -6.331 0.738 18.495 1.00 68.94 79 ASP A CA 1
ATOM 637 C C . ASP A 1 79 ? -5.013 0.089 18.040 1.00 68.94 79 ASP A C 1
ATOM 639 O O . ASP A 1 79 ? -4.246 -0.386 18.872 1.00 68.94 79 ASP A O 1
ATOM 643 N N . TYR A 1 80 ? -4.731 0.098 16.734 1.00 72.44 80 TYR A N 1
ATOM 644 C CA . TYR A 1 80 ? -3.486 -0.406 16.168 1.00 72.44 80 TYR A CA 1
ATOM 645 C C . TYR A 1 80 ? -2.599 0.746 15.687 1.00 72.44 80 TYR A C 1
ATOM 647 O O . TYR A 1 80 ? -2.941 1.398 14.692 1.00 72.44 80 TYR A O 1
ATOM 655 N N . PRO A 1 81 ? -1.449 0.999 16.339 1.00 82.69 81 PRO A N 1
ATOM 656 C CA . PRO A 1 81 ? -0.473 1.932 15.809 1.00 82.69 81 PRO A CA 1
ATOM 657 C C . PRO A 1 81 ? 0.086 1.394 14.487 1.00 82.69 81 PRO A C 1
ATOM 659 O O . PRO A 1 81 ? 0.280 0.193 14.295 1.00 82.69 81 PRO A O 1
ATOM 662 N N . GLU A 1 82 ? 0.364 2.301 13.556 1.00 85.38 82 GLU A N 1
ATOM 663 C CA . GLU A 1 82 ? 0.861 1.949 12.224 1.00 85.38 82 GLU A CA 1
ATOM 664 C C . GLU A 1 82 ? 2.174 1.156 12.269 1.00 85.38 82 GLU A C 1
ATOM 666 O O . GLU A 1 82 ? 2.338 0.199 11.519 1.00 85.38 82 GLU A O 1
ATOM 671 N N . GLU A 1 83 ? 3.067 1.495 13.201 1.00 86.19 83 GLU A N 1
ATOM 672 C CA . GLU A 1 83 ? 4.331 0.788 13.421 1.00 86.19 83 GLU A CA 1
ATOM 673 C C . GLU A 1 83 ? 4.118 -0.694 13.772 1.00 86.19 83 GLU A C 1
ATOM 675 O O . GLU A 1 83 ? 4.827 -1.569 13.265 1.00 86.19 83 GLU A O 1
ATOM 680 N N . GLU A 1 84 ? 3.097 -0.997 14.579 1.00 87.19 84 GLU A N 1
ATOM 681 C CA . GLU A 1 84 ? 2.741 -2.374 14.917 1.00 87.19 84 GLU A CA 1
ATOM 682 C C . GLU A 1 84 ? 2.205 -3.114 13.691 1.00 87.19 84 GLU A C 1
ATOM 684 O O . GLU A 1 84 ? 2.602 -4.250 13.454 1.00 87.19 84 GLU A O 1
ATOM 689 N N . LEU A 1 85 ? 1.380 -2.471 12.859 1.00 87.75 85 LEU A N 1
ATOM 690 C CA . LEU A 1 85 ? 0.886 -3.070 11.614 1.00 87.75 85 LEU A CA 1
ATOM 691 C C . LEU A 1 85 ? 2.011 -3.314 10.599 1.00 87.75 85 LEU A C 1
ATOM 693 O O . LEU A 1 85 ? 2.040 -4.369 9.967 1.00 87.75 85 LEU A O 1
ATOM 697 N N . CYS A 1 86 ? 2.972 -2.396 10.482 1.00 89.62 86 CYS A N 1
ATOM 698 C CA . CYS A 1 86 ? 4.172 -2.589 9.667 1.00 89.62 86 CYS A CA 1
ATOM 699 C C . CYS A 1 86 ? 4.997 -3.783 10.160 1.00 89.62 86 CYS A C 1
ATOM 701 O O . CYS A 1 86 ? 5.364 -4.649 9.363 1.00 89.62 86 CYS A O 1
ATOM 703 N N . SER A 1 87 ? 5.235 -3.878 11.471 1.00 88.75 87 SER A N 1
ATOM 704 C CA . SER A 1 87 ? 5.921 -5.021 12.089 1.00 88.75 87 SER A CA 1
ATOM 705 C C . SER A 1 87 ? 5.150 -6.323 11.856 1.00 88.75 87 SER A C 1
ATOM 707 O O . SER A 1 87 ? 5.708 -7.343 11.439 1.00 88.75 87 SER A O 1
ATOM 709 N N . LEU A 1 88 ? 3.824 -6.271 12.003 1.00 88.81 88 LEU A N 1
ATOM 710 C CA . LEU A 1 88 ? 2.932 -7.388 11.741 1.00 88.81 88 LEU A CA 1
ATOM 711 C C . LEU A 1 88 ? 2.870 -7.786 10.266 1.00 88.81 88 LEU A C 1
ATOM 713 O O . LEU A 1 88 ? 2.364 -8.867 9.991 1.00 88.81 88 LEU A O 1
ATOM 717 N N . LEU A 1 89 ? 3.378 -6.991 9.332 1.00 89.06 89 LEU A N 1
ATOM 718 C CA . LEU A 1 89 ? 3.481 -7.334 7.912 1.00 89.06 89 LEU A CA 1
ATOM 719 C C . LEU A 1 89 ? 4.926 -7.590 7.466 1.00 89.06 89 LEU A C 1
ATOM 721 O O . LEU A 1 89 ? 5.141 -7.940 6.311 1.00 89.06 89 LEU A O 1
ATOM 725 N N . ASN A 1 90 ? 5.895 -7.491 8.384 1.00 89.88 90 ASN A N 1
ATOM 726 C CA . ASN A 1 90 ? 7.329 -7.556 8.101 1.00 89.88 90 ASN A CA 1
ATOM 727 C C . ASN A 1 90 ? 7.808 -6.448 7.141 1.00 89.88 90 ASN A C 1
ATOM 729 O O . ASN A 1 90 ? 8.683 -6.676 6.308 1.00 89.88 90 ASN A O 1
ATOM 733 N N . LEU A 1 91 ? 7.218 -5.251 7.256 1.00 88.75 91 LEU A N 1
ATOM 734 C CA . LEU A 1 91 ? 7.483 -4.119 6.363 1.00 88.75 91 LEU A CA 1
ATOM 735 C C . LEU A 1 91 ? 8.345 -3.003 6.981 1.00 88.75 91 LEU A C 1
ATOM 737 O O . LEU A 1 91 ? 8.716 -2.065 6.285 1.00 88.75 91 LEU A O 1
ATOM 741 N N . THR A 1 92 ? 8.711 -3.098 8.262 1.00 85.06 92 THR A N 1
ATOM 742 C CA . THR A 1 92 ? 9.374 -2.015 9.020 1.00 85.06 92 THR A CA 1
ATOM 743 C C . THR A 1 92 ? 10.658 -1.465 8.381 1.00 85.06 92 THR A C 1
ATOM 745 O O . THR A 1 92 ? 10.956 -0.291 8.549 1.00 85.06 92 THR A O 1
ATOM 748 N N . ASN A 1 93 ? 11.412 -2.284 7.640 1.00 81.62 93 ASN A N 1
ATOM 749 C CA . ASN A 1 93 ? 12.692 -1.884 7.033 1.00 81.62 93 ASN A CA 1
ATOM 750 C C . ASN A 1 93 ? 12.635 -1.735 5.504 1.00 81.62 93 ASN A C 1
ATOM 752 O O . ASN A 1 93 ? 13.680 -1.596 4.872 1.00 81.62 93 ASN A O 1
ATOM 756 N N . VAL A 1 94 ? 11.447 -1.833 4.905 1.00 82.62 94 VAL A N 1
ATOM 757 C CA . VAL A 1 94 ? 11.268 -1.749 3.442 1.00 82.62 94 VAL A CA 1
ATOM 758 C C . VAL A 1 94 ? 10.405 -0.563 3.019 1.00 82.62 94 VAL A C 1
ATOM 760 O O . VAL A 1 94 ? 10.343 -0.263 1.832 1.00 82.62 94 VAL A O 1
ATOM 763 N N . THR A 1 95 ? 9.755 0.122 3.964 1.00 85.50 95 THR A N 1
ATOM 764 C CA . THR A 1 95 ? 9.011 1.353 3.684 1.00 85.50 95 THR A CA 1
ATOM 765 C C . THR A 1 95 ? 9.953 2.487 3.307 1.00 85.50 95 THR A C 1
ATOM 767 O O . THR A 1 95 ? 10.991 2.681 3.940 1.00 85.50 95 THR A O 1
ATOM 770 N N . THR A 1 96 ? 9.575 3.254 2.292 1.00 83.12 96 THR A N 1
ATOM 771 C CA . THR A 1 96 ? 10.413 4.314 1.716 1.00 83.12 96 THR A CA 1
ATOM 772 C C . THR A 1 96 ? 10.223 5.690 2.344 1.00 83.12 96 THR A C 1
ATOM 774 O O . THR A 1 96 ? 10.959 6.615 2.012 1.00 83.12 96 THR A O 1
ATOM 777 N N . GLY A 1 97 ? 9.242 5.833 3.231 1.00 82.62 97 GLY A N 1
ATOM 778 C CA . GLY A 1 97 ? 8.852 7.106 3.805 1.00 82.62 97 GLY A CA 1
ATOM 779 C C . GLY A 1 97 ? 7.659 7.718 3.071 1.00 82.62 97 GLY A C 1
ATOM 780 O O . GLY A 1 97 ? 7.432 7.547 1.868 1.00 82.62 97 GLY A O 1
ATOM 781 N N . LYS A 1 98 ? 6.871 8.478 3.829 1.00 83.81 98 LYS A N 1
ATOM 782 C CA . LYS A 1 98 ? 5.692 9.198 3.321 1.00 83.81 98 LYS A CA 1
ATOM 783 C C . LYS A 1 98 ? 6.039 10.554 2.728 1.00 83.81 98 LYS A C 1
ATOM 785 O O . LYS A 1 98 ? 5.232 11.110 1.980 1.00 83.81 98 LYS A O 1
ATOM 790 N N . ASP A 1 99 ? 7.218 11.071 3.059 1.00 76.81 99 ASP A N 1
ATOM 791 C CA . ASP A 1 99 ? 7.693 12.362 2.599 1.00 76.81 99 ASP A CA 1
ATOM 792 C C . ASP A 1 99 ? 8.357 12.233 1.225 1.00 76.81 99 ASP A C 1
ATOM 794 O O . ASP A 1 99 ? 9.388 11.592 1.036 1.00 76.81 99 ASP A O 1
ATOM 798 N N . LEU A 1 100 ? 7.760 12.907 0.240 1.00 64.94 100 LEU A N 1
ATOM 799 C CA . LEU A 1 100 ? 8.175 12.892 -1.170 1.00 64.94 100 LEU A CA 1
ATOM 800 C C . LEU A 1 100 ? 9.618 13.367 -1.406 1.00 64.94 100 LEU A C 1
ATOM 802 O O . LEU A 1 100 ? 10.191 13.085 -2.456 1.00 64.94 100 LEU A O 1
ATOM 806 N N . LEU A 1 101 ? 10.198 14.104 -0.454 1.00 58.34 101 LEU A N 1
ATOM 807 C CA . LEU A 1 101 ? 11.549 14.648 -0.569 1.00 58.34 101 LEU A CA 1
ATOM 808 C C . LEU A 1 101 ? 12.638 13.571 -0.428 1.00 58.34 101 LEU A C 1
ATOM 810 O O . LEU A 1 101 ? 13.696 13.708 -1.038 1.00 58.34 101 LEU A O 1
ATOM 814 N N . GLU A 1 102 ? 12.389 12.512 0.348 1.00 55.22 102 GLU A N 1
ATOM 815 C CA . GLU A 1 102 ? 13.373 11.447 0.608 1.00 55.22 102 GLU A CA 1
ATOM 816 C C . GLU A 1 102 ? 13.453 10.443 -0.553 1.00 55.22 102 GLU A C 1
ATOM 818 O O . GLU A 1 102 ? 14.519 9.922 -0.879 1.00 55.22 102 GLU A O 1
ATOM 823 N N . LEU A 1 103 ? 12.337 10.252 -1.255 1.00 55.34 103 LEU A N 1
ATOM 824 C CA . LEU A 1 103 ? 12.189 9.302 -2.356 1.00 55.34 103 LEU A CA 1
ATOM 825 C C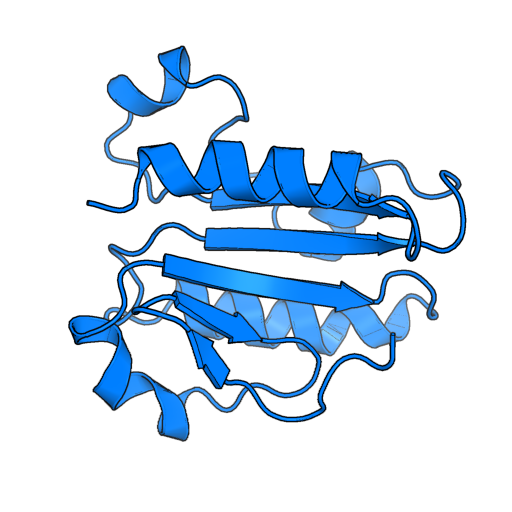 . LEU A 1 103 ? 12.868 9.733 -3.660 1.00 55.34 103 LEU A C 1
ATOM 827 O O . LEU A 1 103 ? 13.353 8.889 -4.404 1.00 55.34 103 LEU A O 1
ATOM 831 N N . ALA A 1 104 ? 12.982 11.037 -3.927 1.00 51.75 104 ALA A N 1
ATOM 832 C CA . ALA A 1 104 ? 13.690 11.542 -5.110 1.00 51.75 104 ALA A CA 1
ATOM 833 C C . ALA A 1 104 ? 15.203 11.229 -5.093 1.00 51.75 104 ALA A C 1
ATOM 835 O O . ALA A 1 104 ? 15.870 11.317 -6.124 1.00 51.75 104 ALA A O 1
ATOM 836 N N . ILE A 1 105 ? 15.745 10.890 -3.921 1.00 50.59 105 ILE A N 1
ATOM 837 C CA . ILE A 1 105 ? 17.171 10.627 -3.691 1.00 50.59 105 ILE A CA 1
ATOM 838 C C . ILE A 1 105 ? 17.468 9.120 -3.763 1.00 50.59 105 ILE A C 1
ATOM 840 O O . ILE A 1 105 ? 18.602 8.712 -4.022 1.00 50.59 105 ILE A O 1
ATOM 844 N N . ALA A 1 106 ? 16.453 8.282 -3.565 1.00 54.78 106 ALA A N 1
ATOM 845 C CA . ALA A 1 106 ? 16.600 6.853 -3.392 1.00 54.78 106 ALA A CA 1
ATOM 846 C C . ALA A 1 106 ? 16.105 6.113 -4.648 1.00 54.78 106 ALA A C 1
ATOM 848 O O . ALA A 1 106 ? 14.920 6.128 -4.958 1.00 54.78 106 ALA A O 1
ATOM 849 N N . ASN A 1 107 ? 16.997 5.399 -5.348 1.00 62.12 107 ASN A N 1
ATOM 850 C CA . ASN A 1 107 ? 16.646 4.374 -6.355 1.00 62.12 107 ASN A CA 1
ATOM 851 C C . ASN A 1 107 ? 16.014 3.136 -5.676 1.00 62.12 107 ASN A C 1
ATOM 853 O O . ASN A 1 107 ? 16.409 1.996 -5.911 1.00 62.12 107 ASN A O 1
ATOM 857 N N . VAL A 1 108 ? 15.096 3.370 -4.745 1.00 69.94 108 VAL A N 1
ATOM 858 C CA . VAL A 1 108 ? 14.498 2.364 -3.880 1.00 69.94 108 VAL A CA 1
ATOM 859 C C . VAL A 1 108 ? 13.065 2.152 -4.335 1.00 69.94 108 VAL A C 1
ATOM 861 O O . VAL A 1 108 ? 12.366 3.089 -4.714 1.00 69.94 108 VAL A O 1
ATOM 864 N N . HIS A 1 109 ? 12.659 0.891 -4.325 1.00 82.75 109 HIS A N 1
ATOM 865 C CA . HIS A 1 109 ? 11.327 0.434 -4.675 1.00 82.75 109 HIS A CA 1
ATOM 866 C C . HIS A 1 109 ? 10.261 1.138 -3.807 1.00 82.75 109 HIS A C 1
ATOM 868 O O . HIS A 1 109 ? 10.241 0.887 -2.601 1.00 82.75 109 HIS A O 1
ATOM 874 N N . PRO A 1 110 ? 9.405 2.024 -4.363 1.00 88.75 110 PRO A N 1
ATOM 875 C CA . PRO A 1 110 ? 8.471 2.812 -3.561 1.00 88.75 110 PRO A CA 1
ATOM 876 C C . PRO A 1 110 ? 7.445 1.909 -2.882 1.00 88.75 110 PRO A C 1
ATOM 878 O O . PRO A 1 110 ? 6.648 1.258 -3.555 1.00 88.75 110 PRO A O 1
ATOM 881 N N . LEU A 1 111 ? 7.439 1.888 -1.552 1.00 91.50 111 LEU A N 1
ATOM 882 C CA . LEU A 1 111 ? 6.518 1.071 -0.771 1.00 91.50 111 LEU A CA 1
ATOM 883 C C . LEU A 1 111 ? 6.139 1.798 0.505 1.00 91.50 111 LEU A C 1
ATOM 885 O O . LEU A 1 111 ? 7.014 2.227 1.252 1.00 91.50 111 LEU A O 1
ATOM 889 N N . GLU A 1 112 ? 4.841 1.900 0.785 1.00 92.44 112 GLU A N 1
ATOM 890 C CA . GLU A 1 112 ? 4.391 2.573 2.000 1.00 92.44 112 GLU A CA 1
ATOM 891 C C . GLU A 1 112 ? 3.090 2.005 2.566 1.00 92.44 112 GLU A C 1
ATOM 893 O O . GLU A 1 112 ? 2.226 1.506 1.836 1.00 92.44 112 GLU A O 1
ATOM 898 N N . VAL A 1 113 ? 2.951 2.098 3.893 1.00 92.06 113 VAL A N 1
ATOM 899 C CA . VAL A 1 113 ? 1.792 1.592 4.636 1.00 92.06 113 VAL A CA 1
ATOM 900 C C . VAL A 1 113 ? 0.946 2.757 5.141 1.00 92.06 113 VAL A C 1
ATOM 902 O O . VAL A 1 113 ? 1.433 3.700 5.765 1.00 92.06 113 VAL A O 1
ATOM 905 N N . PHE A 1 114 ? -0.359 2.689 4.897 1.00 92.12 114 PHE A N 1
ATOM 906 C CA . PHE A 1 114 ? -1.327 3.640 5.424 1.00 92.12 114 PHE A CA 1
ATOM 907 C C . PHE A 1 114 ? -2.425 2.907 6.178 1.00 92.12 114 PHE A C 1
ATOM 909 O O . PHE A 1 114 ? -3.036 1.967 5.668 1.00 92.12 114 PHE A O 1
ATOM 916 N N . VAL A 1 115 ? -2.712 3.388 7.383 1.00 90.88 115 VAL A N 1
ATOM 917 C CA . VAL A 1 115 ? -3.870 2.950 8.163 1.00 90.88 115 VAL A CA 1
ATOM 918 C C . VAL A 1 115 ? -5.074 3.822 7.823 1.00 90.88 115 VAL A C 1
ATOM 920 O O . VAL A 1 115 ? -4.951 5.047 7.723 1.00 90.88 115 VAL A O 1
ATOM 923 N N . ALA A 1 116 ? -6.227 3.186 7.640 1.00 89.94 116 ALA A N 1
ATOM 924 C CA . ALA A 1 116 ? -7.497 3.858 7.427 1.00 89.94 116 ALA A CA 1
ATOM 925 C C . ALA A 1 116 ? -8.619 3.154 8.192 1.00 89.94 116 ALA A C 1
ATOM 927 O O . ALA A 1 116 ? -8.762 1.930 8.142 1.00 89.94 116 ALA A O 1
ATOM 928 N N . GLU A 1 117 ? -9.482 3.918 8.846 1.00 88.00 117 GLU A N 1
ATOM 929 C CA . GLU A 1 117 ? -10.714 3.362 9.390 1.00 88.00 117 GLU A CA 1
ATOM 930 C C . GLU A 1 117 ? -11.661 2.972 8.249 1.00 88.00 117 GLU A C 1
ATOM 932 O O . GLU A 1 117 ? -11.787 3.670 7.241 1.00 88.00 117 GLU A O 1
ATOM 937 N N . LYS A 1 118 ? -12.394 1.865 8.407 1.00 82.12 118 LYS A N 1
ATOM 938 C CA . LYS A 1 118 ? -13.279 1.279 7.378 1.00 82.12 118 LYS A CA 1
ATOM 939 C C . LYS A 1 118 ? -14.228 2.262 6.674 1.00 82.12 118 LYS A C 1
ATOM 941 O O . LYS A 1 118 ? -14.607 2.023 5.527 1.00 82.12 118 LYS A O 1
ATOM 946 N N . TYR A 1 119 ? -14.630 3.340 7.342 1.00 84.06 119 TYR A N 1
ATOM 947 C CA . TYR A 1 119 ? -15.578 4.327 6.813 1.00 84.06 119 TYR A CA 1
ATOM 948 C C . TYR A 1 119 ? -14.967 5.720 6.600 1.00 84.06 119 TYR A C 1
ATOM 950 O O . TYR A 1 119 ? -15.684 6.643 6.213 1.00 84.06 119 TYR A O 1
ATOM 958 N N . ASN A 1 120 ? -13.657 5.887 6.802 1.00 86.94 120 ASN A N 1
ATOM 959 C CA . ASN A 1 120 ? -12.987 7.176 6.684 1.00 86.94 120 ASN A CA 1
ATOM 960 C C . ASN A 1 120 ? -12.277 7.334 5.333 1.00 86.94 120 ASN A C 1
ATOM 962 O O . ASN A 1 120 ? -11.089 7.067 5.170 1.00 86.94 120 ASN A O 1
ATOM 966 N N . THR A 1 121 ? -13.007 7.840 4.340 1.00 86.44 121 THR A N 1
ATOM 967 C CA . THR A 1 121 ? -12.494 8.025 2.972 1.00 86.44 121 THR A CA 1
ATOM 968 C C . THR A 1 121 ? -11.270 8.944 2.891 1.00 86.44 121 THR A C 1
ATOM 970 O O . THR A 1 121 ? -10.448 8.780 1.991 1.00 86.44 121 THR A O 1
ATOM 973 N N . LYS A 1 122 ? -11.104 9.898 3.820 1.00 89.25 122 LYS A N 1
ATOM 974 C CA . LYS A 1 122 ? -9.966 10.834 3.796 1.00 89.25 122 LYS A CA 1
ATOM 975 C C . LYS A 1 122 ? -8.630 10.122 4.013 1.00 89.25 122 LYS A C 1
ATOM 977 O O . LYS A 1 122 ? -7.623 10.551 3.458 1.00 89.25 122 LYS A O 1
ATOM 982 N N . GLU A 1 123 ? -8.628 9.037 4.777 1.00 88.94 123 GLU A N 1
ATOM 983 C CA . GLU A 1 123 ? -7.415 8.284 5.103 1.00 88.94 123 GLU A CA 1
ATOM 984 C C . GLU A 1 123 ? -6.964 7.410 3.940 1.00 88.94 123 GLU A C 1
ATOM 986 O O . GLU A 1 123 ? -5.797 7.468 3.558 1.00 88.94 123 GLU A O 1
ATOM 991 N N . TYR A 1 124 ? -7.901 6.725 3.277 1.00 89.69 124 TYR A N 1
ATOM 992 C CA . TYR A 1 124 ? -7.617 6.038 2.014 1.00 89.69 124 TYR A CA 1
ATOM 993 C C . TYR A 1 124 ? -7.064 7.011 0.969 1.00 89.69 124 TYR A C 1
ATOM 995 O O . TYR A 1 124 ? -6.057 6.729 0.320 1.00 89.69 124 TYR A O 1
ATOM 1003 N N . LEU A 1 125 ? -7.682 8.193 0.837 1.00 91.50 125 LEU A N 1
ATOM 1004 C CA . LEU A 1 125 ? -7.231 9.218 -0.106 1.00 91.50 125 LEU A CA 1
ATOM 1005 C C . LEU A 1 125 ? -5.795 9.677 0.161 1.00 91.50 125 LEU A C 1
ATOM 1007 O O . LEU A 1 125 ? -5.113 10.059 -0.786 1.00 91.50 125 LEU A O 1
ATOM 1011 N N . ARG A 1 126 ? -5.316 9.642 1.409 1.00 91.94 126 ARG A N 1
ATOM 1012 C CA . ARG A 1 126 ? -3.928 9.993 1.733 1.00 91.94 126 ARG A CA 1
ATOM 1013 C C . ARG A 1 126 ? -2.942 9.012 1.094 1.00 91.94 126 ARG A C 1
ATOM 1015 O O . ARG A 1 126 ? -1.981 9.460 0.475 1.00 91.94 126 ARG A O 1
ATOM 1022 N N . GLY A 1 127 ? -3.228 7.712 1.168 1.00 91.44 127 GLY A N 1
ATOM 1023 C CA . GLY A 1 127 ? -2.424 6.674 0.517 1.00 91.44 127 GLY A CA 1
ATOM 1024 C C . GLY A 1 127 ? -2.461 6.770 -1.009 1.00 91.44 127 GLY A C 1
ATOM 1025 O O . GLY A 1 127 ? -1.420 6.761 -1.657 1.00 91.44 127 GLY A O 1
ATOM 1026 N N . PHE A 1 128 ? -3.645 6.962 -1.598 1.00 91.62 128 PHE A N 1
ATOM 1027 C CA . PHE A 1 128 ? -3.758 7.139 -3.052 1.00 91.62 128 PHE A CA 1
ATOM 1028 C C . PHE A 1 128 ? -3.067 8.410 -3.559 1.00 91.62 128 PHE A C 1
ATOM 1030 O O . PHE A 1 128 ? -2.492 8.392 -4.643 1.00 91.62 128 PHE A O 1
ATOM 1037 N N . ARG A 1 129 ? -3.083 9.504 -2.785 1.00 91.44 129 ARG A N 1
ATOM 1038 C CA . ARG A 1 129 ? -2.305 10.708 -3.113 1.00 91.44 129 ARG A CA 1
ATOM 1039 C C . ARG A 1 129 ? -0.814 10.404 -3.125 1.00 91.44 129 ARG A C 1
ATOM 1041 O O . ARG A 1 129 ? -0.171 10.730 -4.112 1.00 91.44 129 ARG A O 1
ATOM 1048 N N . TRP A 1 130 ? -0.300 9.729 -2.095 1.00 91.62 130 TRP A N 1
ATOM 1049 C CA . TRP A 1 130 ? 1.091 9.268 -2.069 1.00 91.62 130 TRP A CA 1
ATOM 1050 C C . TRP A 1 130 ? 1.426 8.423 -3.311 1.00 91.62 130 TRP A C 1
ATOM 1052 O O . TRP A 1 130 ? 2.384 8.727 -4.013 1.00 91.62 130 TRP A O 1
ATOM 1062 N N . LEU A 1 131 ? 0.575 7.452 -3.658 1.00 91.12 131 LEU A N 1
ATOM 1063 C CA . LEU A 1 131 ? 0.788 6.573 -4.810 1.00 91.12 131 LEU A CA 1
ATOM 1064 C C . LEU A 1 131 ? 0.761 7.320 -6.153 1.00 91.12 131 LEU A C 1
ATOM 1066 O O . LEU A 1 131 ? 1.534 7.007 -7.055 1.00 91.12 131 LEU A O 1
ATOM 1070 N N . SER A 1 132 ? -0.105 8.330 -6.287 1.00 89.56 132 SER A N 1
ATOM 1071 C CA . SER A 1 132 ? -0.264 9.096 -7.530 1.00 89.56 132 SER A CA 1
ATOM 1072 C C . SER A 1 132 ? 0.997 9.838 -7.970 1.00 89.56 132 SER A C 1
ATOM 1074 O O . SER A 1 132 ? 1.109 10.196 -9.135 1.00 89.56 132 SER A O 1
ATOM 1076 N N . HIS A 1 133 ? 1.962 10.040 -7.070 1.00 86.44 133 HIS A N 1
ATOM 1077 C CA . HIS A 1 133 ? 3.250 10.636 -7.417 1.00 86.44 133 HIS A CA 1
ATOM 1078 C C . HIS A 1 133 ? 4.157 9.701 -8.230 1.00 86.44 133 HIS A C 1
ATOM 1080 O O . HIS A 1 133 ? 5.107 10.178 -8.849 1.00 86.44 133 HIS A O 1
ATOM 1086 N N . TYR A 1 134 ? 3.866 8.397 -8.242 1.00 85.12 134 TYR A N 1
ATOM 1087 C CA . TYR A 1 134 ? 4.660 7.374 -8.931 1.00 85.12 134 TYR A CA 1
ATOM 1088 C C . TYR A 1 134 ? 3.995 6.842 -10.203 1.00 85.12 134 TYR A C 1
ATOM 1090 O O . TYR A 1 134 ? 4.669 6.244 -11.038 1.00 85.12 134 TYR A O 1
ATOM 1098 N N . ILE A 1 135 ? 2.690 7.068 -10.356 1.00 83.56 135 ILE A N 1
ATOM 1099 C CA . ILE A 1 135 ? 1.920 6.683 -11.543 1.00 83.56 135 ILE A CA 1
ATOM 1100 C C . ILE A 1 135 ? 2.057 7.795 -12.595 1.00 83.56 135 ILE A C 1
ATOM 1102 O O . ILE A 1 135 ? 1.957 8.976 -12.257 1.00 83.56 135 ILE A O 1
ATOM 1106 N N . LYS A 1 136 ? 2.308 7.424 -13.857 1.00 68.88 136 LYS A N 1
ATOM 1107 C CA . LYS A 1 136 ? 2.463 8.357 -14.989 1.00 68.88 136 LYS A CA 1
ATOM 1108 C C . LYS A 1 136 ? 1.168 8.585 -15.757 1.00 68.88 136 LYS A C 1
ATOM 1110 O O . LYS A 1 136 ? 0.370 7.634 -15.869 1.00 68.88 136 LYS A O 1
#

Radius of gyration: 14.03 Å; chains: 1; bounding box: 35×32×36 Å

Secondary structure (DSSP, 8-state):
-PPPSS-EEETTEEEESS---HHHHGGGGGG-SEEEEEEETTS-GGGGHHHHHHHHHHHH-TTTTTS-EEEEEEESSTTS-HHHHHHHHT-TTT---S-HHHHTT-----EEEEEEETT-HHHHHHHHHHHHTT--

Foldseek 3Di:
DPDDCDWDDDPQEIEAEHDDDCVVCLVSLQSHQAYEYEAAPQDDLVSLVRLLVRVVVQCPRPSNVQHAYEYEYEHQDPPDDQCNVCVSNVNNPQAQDLDPVSVVV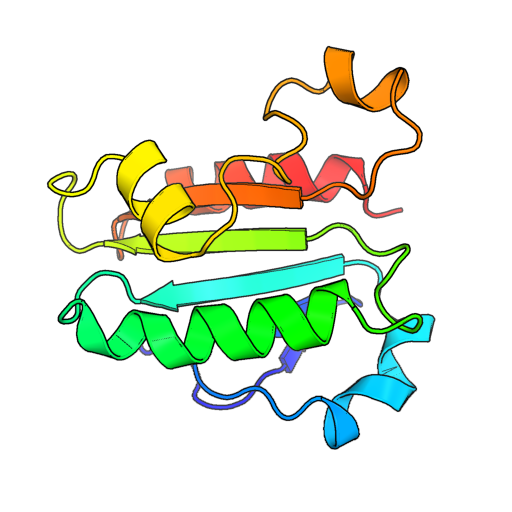DPHRHYDYFYDYPPRVVRVVSRVVSRVVRGD

Organism: NCBI:txid60419

pLDDT: mean 81.03, std 11.44, range [42.16, 93.94]